Protein AF-A0A2Y8ZT70-F1 (afdb_monomer_lite)

Foldseek 3Di:
DDDDDPVDPPQDDDPPVVLCVQQNFDDPDDDDPAAVLRVQFADLPCRDPPPPRPRQWGCHRGPQWIAHPVVRDIDRSLSRNPDDVPDPVNNVVSVVSVVVSNVCRVVDD

pLDDT: mean 70.28, std 15.94, range [29.19, 89.44]

Radius of gyration: 14.64 Å; chains: 1; bounding box: 50×25×38 Å

Secondary structure (DSSP, 8-state):
-----TT---S-----HHHHHHH-BPPTTS---S-TGGGT---TTT--TT----TT-EE-SBTTEEEETTTTEEEEGGGGS---TT-HHHHHHHHHHHHHHHHHGGG--

Organism: NCBI:txid672460

Structure (mmCIF, N/CA/C/O backbone):
data_AF-A0A2Y8ZT70-F1
#
_entry.id   AF-A0A2Y8ZT70-F1
#
loop_
_atom_site.group_PDB
_atom_site.id
_atom_site.type_symbol
_atom_site.label_atom_id
_atom_site.label_alt_id
_atom_site.label_comp_id
_atom_site.label_asym_id
_atom_site.label_entity_id
_atom_site.label_seq_id
_atom_site.pdbx_PDB_ins_code
_atom_site.Cartn_x
_atom_site.Cartn_y
_atom_site.Cartn_z
_atom_site.occupancy
_atom_site.B_iso_or_equiv
_atom_site.auth_seq_id
_atom_site.auth_comp_id
_atom_site.auth_asym_id
_atom_site.auth_atom_id
_atom_site.pdbx_PDB_model_num
ATOM 1 N N . MET A 1 1 ? -33.556 -9.672 -9.597 1.00 40.66 1 MET A N 1
ATOM 2 C CA . MET A 1 1 ? -32.533 -10.412 -10.357 1.00 40.66 1 MET A CA 1
ATOM 3 C C . MET A 1 1 ? -31.931 -9.423 -11.324 1.00 40.66 1 MET A C 1
ATOM 5 O O . MET A 1 1 ? -32.595 -9.099 -12.285 1.00 40.66 1 MET A O 1
ATOM 9 N N . ASP A 1 2 ? -30.754 -8.899 -11.002 1.00 29.19 2 ASP A N 1
ATOM 10 C CA . ASP A 1 2 ? -29.762 -8.458 -11.985 1.00 29.19 2 ASP A CA 1
ATOM 11 C C . ASP A 1 2 ? -28.436 -8.330 -11.227 1.00 29.19 2 ASP A C 1
ATOM 13 O O . ASP A 1 2 ? -28.330 -7.554 -10.281 1.00 29.19 2 ASP A O 1
ATOM 17 N N . ARG A 1 3 ? -27.486 -9.227 -11.524 1.00 32.72 3 ARG A N 1
ATOM 18 C CA . ARG A 1 3 ? -26.217 -9.416 -10.785 1.00 32.72 3 ARG A CA 1
ATOM 19 C C . ARG A 1 3 ? -24.983 -8.989 -11.590 1.00 32.72 3 ARG A C 1
ATOM 21 O O . ARG A 1 3 ? -23.890 -9.421 -11.260 1.00 32.72 3 ARG A O 1
ATOM 28 N N . ASN A 1 4 ? -25.132 -8.172 -12.629 1.00 37.44 4 ASN A N 1
ATOM 29 C CA . ASN A 1 4 ? -24.018 -7.797 -13.506 1.00 37.44 4 ASN A CA 1
ATOM 30 C C . ASN A 1 4 ? -23.908 -6.277 -13.675 1.00 37.44 4 ASN A C 1
ATOM 32 O O . ASN A 1 4 ? -24.072 -5.755 -14.773 1.00 37.44 4 ASN A O 1
ATOM 36 N N . ASP A 1 5 ? -23.602 -5.576 -12.582 1.00 34.22 5 ASP A N 1
ATOM 37 C CA . ASP A 1 5 ? -23.083 -4.209 -12.653 1.00 34.22 5 ASP A CA 1
ATOM 38 C C . ASP A 1 5 ? -21.609 -4.195 -12.189 1.00 34.22 5 ASP A C 1
ATOM 40 O O . ASP A 1 5 ? -21.343 -4.310 -10.987 1.00 34.22 5 ASP A O 1
ATOM 44 N N . PRO A 1 6 ? -20.631 -4.081 -13.109 1.00 39.81 6 PRO A N 1
ATOM 45 C CA . PRO A 1 6 ? -19.205 -4.059 -12.779 1.00 39.81 6 PRO A CA 1
ATOM 46 C C . PRO A 1 6 ? -18.758 -2.780 -12.041 1.00 39.81 6 PRO A C 1
ATOM 48 O O . PRO A 1 6 ? -17.601 -2.685 -11.624 1.00 39.81 6 PRO A O 1
ATOM 51 N N . ALA A 1 7 ? -19.652 -1.803 -11.830 1.00 36.62 7 ALA A N 1
ATOM 52 C CA . ALA A 1 7 ? -19.374 -0.592 -11.057 1.00 36.62 7 ALA A CA 1
ATOM 53 C C . ALA A 1 7 ? -19.575 -0.760 -9.537 1.00 36.62 7 ALA A C 1
ATOM 55 O O . ALA A 1 7 ? -19.233 0.139 -8.767 1.00 36.62 7 ALA A O 1
ATOM 56 N N . ARG A 1 8 ? -20.082 -1.911 -9.074 1.00 35.16 8 ARG A N 1
ATOM 57 C CA . ARG A 1 8 ? -20.323 -2.199 -7.652 1.00 35.16 8 ARG A CA 1
ATOM 58 C C . ARG A 1 8 ? -19.497 -3.390 -7.167 1.00 35.16 8 ARG A C 1
ATOM 60 O O . ARG A 1 8 ? -20.029 -4.438 -6.815 1.00 35.16 8 ARG A O 1
ATOM 67 N N . HIS A 1 9 ? -18.187 -3.191 -7.026 1.00 41.59 9 HIS A N 1
ATOM 68 C CA . HIS A 1 9 ? -17.527 -3.848 -5.898 1.00 41.59 9 HIS A CA 1
ATOM 69 C C . HIS A 1 9 ? -18.037 -3.166 -4.633 1.00 41.59 9 HIS A C 1
ATOM 71 O O . HIS A 1 9 ? -17.639 -2.054 -4.292 1.00 41.59 9 HIS A O 1
ATOM 77 N N . VAL A 1 10 ? -18.999 -3.818 -3.991 1.00 44.31 10 VAL A N 1
ATOM 78 C CA . VAL A 1 10 ? -19.345 -3.551 -2.602 1.00 44.31 10 VAL A CA 1
ATOM 79 C C . VAL A 1 10 ? -18.065 -3.813 -1.807 1.00 44.31 10 VAL A C 1
ATOM 81 O O . VAL A 1 10 ? -17.514 -4.908 -1.886 1.00 44.31 10 VAL A O 1
ATOM 84 N N . ALA A 1 11 ? -17.543 -2.794 -1.124 1.00 42.69 11 ALA A N 1
ATOM 85 C CA . ALA A 1 11 ? -16.518 -2.996 -0.105 1.00 42.69 11 ALA A CA 1
ATOM 86 C C . ALA A 1 11 ? -17.034 -4.048 0.896 1.00 42.69 11 ALA A C 1
ATOM 88 O O . ALA A 1 11 ? -18.178 -3.943 1.344 1.00 42.69 11 ALA A O 1
ATOM 89 N N . GLY A 1 12 ? -16.232 -5.068 1.194 1.00 41.56 12 GLY A N 1
ATOM 90 C CA . GLY A 1 12 ? -16.660 -6.275 1.902 1.00 41.56 12 GLY A CA 1
ATOM 91 C C . GLY A 1 12 ? -16.975 -7.397 0.910 1.00 41.56 12 GLY A C 1
ATOM 92 O O . GLY A 1 12 ? -18.076 -7.492 0.384 1.00 41.56 12 GLY A O 1
ATOM 9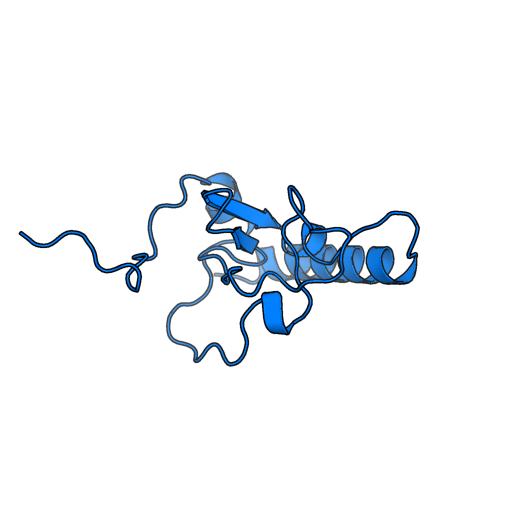3 N N . THR A 1 13 ? -16.058 -8.292 0.576 1.00 44.25 13 THR A N 1
ATOM 94 C CA . THR A 1 13 ? -15.213 -9.044 1.502 1.00 44.25 13 THR A CA 1
ATOM 95 C C . THR A 1 13 ? -13.877 -9.368 0.845 1.00 44.25 13 THR A C 1
ATOM 97 O O . THR A 1 13 ? -13.754 -10.417 0.208 1.00 44.25 13 THR A O 1
ATOM 100 N N . SER A 1 14 ? -12.837 -8.560 1.043 1.00 49.66 14 SER A N 1
ATOM 101 C CA . SER A 1 14 ? -11.538 -9.221 1.118 1.00 49.66 14 SER A CA 1
ATOM 102 C C . SER A 1 14 ? -11.520 -10.094 2.380 1.00 49.66 14 SER A C 1
ATOM 104 O O . SER A 1 14 ? -11.946 -9.699 3.468 1.00 49.66 14 SER A O 1
ATOM 106 N N . THR A 1 15 ? -11.053 -11.331 2.236 1.00 58.47 15 THR A N 1
ATOM 107 C CA . THR A 1 15 ? -10.933 -12.298 3.334 1.00 58.47 15 THR A CA 1
ATOM 108 C C . THR A 1 15 ? -9.643 -12.121 4.134 1.00 58.47 15 THR A C 1
ATOM 110 O O . THR A 1 15 ? -9.329 -12.955 4.984 1.00 58.47 15 THR A O 1
ATOM 113 N N . ASN A 1 16 ? -8.851 -11.079 3.858 1.00 69.56 16 ASN A N 1
ATOM 114 C CA . ASN A 1 16 ? -7.560 -10.881 4.504 1.00 69.56 16 ASN A CA 1
ATOM 115 C C . ASN A 1 16 ? -7.709 -10.236 5.891 1.00 69.56 16 ASN A C 1
ATOM 117 O O . ASN A 1 16 ? -7.437 -9.054 6.110 1.00 69.56 16 ASN A O 1
ATOM 121 N N . THR A 1 17 ? -8.131 -11.061 6.848 1.00 74.12 17 THR A N 1
ATOM 122 C CA . THR A 1 17 ? -8.311 -10.684 8.255 1.00 74.12 17 THR A CA 1
ATOM 123 C C . THR A 1 17 ? -7.027 -10.167 8.901 1.00 74.12 17 THR A C 1
ATOM 125 O O . THR A 1 17 ? -7.104 -9.345 9.811 1.00 74.12 17 THR A O 1
ATOM 128 N N . ALA A 1 18 ? -5.852 -10.572 8.406 1.00 78.88 18 ALA A N 1
ATOM 129 C CA . ALA A 1 18 ? -4.573 -10.081 8.906 1.00 78.88 18 ALA A CA 1
ATOM 130 C C . ALA A 1 18 ? -4.357 -8.593 8.581 1.00 78.88 18 ALA A C 1
ATOM 132 O O . ALA A 1 18 ? -3.915 -7.847 9.452 1.00 78.88 18 ALA A O 1
ATOM 133 N N . PHE A 1 19 ? -4.721 -8.122 7.379 1.00 81.12 19 PHE A N 1
ATOM 134 C CA . PHE A 1 19 ? -4.647 -6.687 7.067 1.00 81.12 19 PHE A CA 1
ATOM 135 C C . PHE A 1 19 ? -5.625 -5.869 7.902 1.00 81.12 19 PHE A C 1
ATOM 137 O O . PHE A 1 19 ? -5.241 -4.828 8.432 1.00 81.12 19 PHE A O 1
ATOM 144 N N . ALA A 1 20 ? -6.849 -6.362 8.093 1.00 81.31 20 ALA A N 1
ATOM 145 C CA . ALA A 1 20 ? -7.817 -5.702 8.962 1.00 81.31 20 ALA A CA 1
ATOM 146 C C . ALA A 1 20 ? -7.299 -5.568 10.405 1.00 81.31 20 ALA A C 1
ATOM 148 O O . ALA A 1 20 ? -7.431 -4.507 11.004 1.00 81.31 20 ALA A O 1
ATOM 149 N N . GLN A 1 21 ? -6.679 -6.619 10.951 1.00 79.38 21 GLN A N 1
ATOM 150 C CA . GLN A 1 21 ? -6.144 -6.614 12.316 1.00 79.38 21 GLN A CA 1
ATOM 151 C C . GLN A 1 21 ? -4.909 -5.722 12.480 1.00 79.38 21 GLN A C 1
ATOM 153 O O . GLN A 1 21 ? -4.760 -5.078 13.513 1.00 79.38 21 GLN A O 1
ATOM 158 N N . LEU A 1 22 ? -4.014 -5.702 11.489 1.00 80.06 22 LEU A N 1
ATOM 159 C CA . LEU A 1 22 ? -2.739 -4.988 11.592 1.00 80.06 22 LEU A CA 1
ATOM 160 C C . LEU A 1 22 ? -2.833 -3.522 11.169 1.00 80.06 22 LEU A C 1
ATOM 162 O O . LEU A 1 22 ? -2.148 -2.677 11.737 1.00 80.06 22 LEU A O 1
ATOM 166 N N . LEU A 1 23 ? -3.630 -3.227 10.143 1.00 82.38 23 LEU A N 1
ATOM 167 C CA . LEU A 1 23 ? -3.657 -1.922 9.479 1.00 82.38 23 LEU A CA 1
ATOM 168 C C . LEU A 1 23 ? -5.013 -1.222 9.632 1.00 82.38 23 LEU A C 1
ATOM 170 O O . LEU A 1 23 ? -5.100 -0.002 9.468 1.00 82.38 23 LEU A O 1
ATOM 174 N N . GLY A 1 24 ? -6.071 -1.970 9.951 1.00 84.06 24 GLY A N 1
ATOM 175 C CA . GLY A 1 24 ? -7.434 -1.459 10.021 1.00 84.06 24 GLY A CA 1
ATOM 176 C C . GLY A 1 24 ? -8.033 -1.147 8.648 1.00 84.06 24 GLY A C 1
ATOM 177 O O . GLY A 1 24 ? -7.419 -1.339 7.593 1.00 84.06 24 GLY A O 1
ATOM 178 N N . TYR A 1 25 ? -9.254 -0.620 8.673 1.00 84.62 25 TYR A N 1
ATOM 179 C CA . TYR A 1 25 ? -9.994 -0.232 7.474 1.00 84.62 25 TYR A CA 1
ATOM 180 C C . TYR A 1 25 ? -9.705 1.215 7.075 1.00 84.62 25 TYR A C 1
ATOM 182 O O . TYR A 1 25 ? -9.518 2.101 7.917 1.00 84.62 25 TYR A O 1
ATOM 190 N N . ARG A 1 26 ? -9.679 1.463 5.769 1.00 83.25 26 ARG A N 1
ATOM 191 C CA . ARG A 1 26 ? -9.643 2.798 5.184 1.00 83.25 26 ARG A CA 1
ATOM 192 C C . ARG A 1 26 ? -10.972 3.484 5.460 1.00 83.25 26 ARG A C 1
ATOM 194 O O . ARG A 1 26 ? -12.034 2.909 5.239 1.00 83.25 26 ARG A O 1
ATOM 201 N N . GLN A 1 27 ? -10.914 4.725 5.937 1.00 76.12 27 GLN A N 1
ATOM 202 C CA . GLN A 1 27 ? -12.119 5.512 6.183 1.00 76.12 27 GLN A CA 1
ATOM 203 C C . GLN A 1 27 ? -12.900 5.697 4.876 1.00 76.12 27 GLN A C 1
ATOM 205 O O . GLN A 1 27 ? -12.400 6.267 3.905 1.00 76.12 27 GLN A O 1
ATOM 210 N N . THR A 1 28 ? -14.133 5.204 4.855 1.00 66.38 28 THR A N 1
ATOM 211 C CA . THR A 1 28 ? -15.063 5.366 3.738 1.00 66.38 28 THR A CA 1
ATOM 212 C C . THR A 1 28 ? -15.798 6.701 3.867 1.00 66.38 28 THR A C 1
ATOM 214 O O . THR A 1 28 ? -16.290 7.016 4.947 1.00 66.38 28 THR A O 1
ATOM 217 N N . GLY A 1 29 ? -15.901 7.47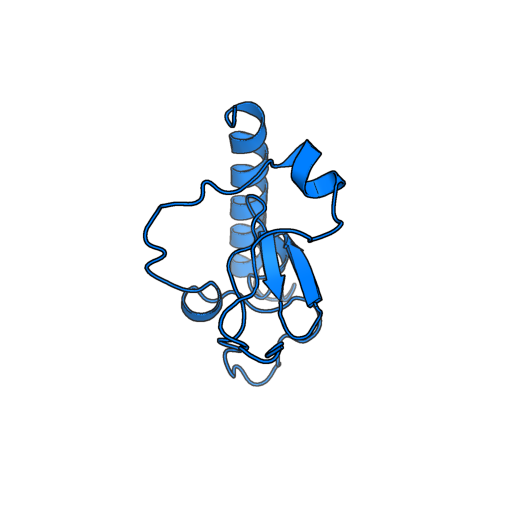5 2.780 1.00 59.44 29 GLY A N 1
ATOM 218 C CA . GLY A 1 29 ? -16.652 8.745 2.749 1.00 59.44 29 GLY A CA 1
ATOM 219 C C . GLY A 1 29 ? -15.861 9.969 2.275 1.00 59.44 29 GLY A C 1
ATOM 220 O O . GLY A 1 29 ? -16.449 11.027 2.077 1.00 59.44 29 GLY A O 1
ATOM 221 N N . GLY A 1 30 ? -14.549 9.835 2.058 1.00 63.69 30 GLY A N 1
ATOM 222 C CA . GLY A 1 30 ? -13.736 10.855 1.390 1.00 63.69 30 GLY A CA 1
ATOM 223 C C . GLY A 1 30 ? -13.815 10.760 -0.137 1.00 63.69 30 GLY A C 1
ATOM 224 O O . GLY A 1 30 ? -14.004 9.677 -0.692 1.00 63.69 30 GLY A O 1
ATOM 225 N N . ILE A 1 31 ? -13.631 11.891 -0.824 1.00 67.06 31 ILE A N 1
ATOM 226 C CA . ILE A 1 31 ? -13.460 11.908 -2.282 1.00 67.06 31 ILE A CA 1
ATOM 227 C C . ILE A 1 31 ? -12.055 11.386 -2.596 1.00 67.06 31 ILE A C 1
ATOM 229 O O . ILE A 1 31 ? -11.054 12.000 -2.228 1.00 67.06 31 ILE A O 1
ATOM 233 N N . VAL A 1 32 ? -11.978 10.249 -3.283 1.00 69.94 32 VAL A N 1
ATOM 234 C CA . VAL A 1 32 ? -10.728 9.751 -3.863 1.00 69.94 32 VAL A CA 1
ATOM 235 C C . VAL A 1 32 ? -10.482 10.522 -5.157 1.00 69.94 32 VAL A C 1
ATOM 237 O O . VAL A 1 32 ? -11.200 10.325 -6.131 1.00 69.94 32 VAL A O 1
ATOM 240 N N . LEU A 1 33 ? -9.490 11.415 -5.151 1.00 74.75 33 LEU A N 1
ATOM 241 C CA . LEU A 1 33 ? -9.180 12.274 -6.302 1.00 74.75 33 LEU A CA 1
ATOM 242 C C . LEU A 1 33 ? -8.399 11.555 -7.406 1.00 74.75 33 LEU A C 1
ATOM 244 O O . LEU A 1 33 ? -8.552 11.899 -8.570 1.00 74.75 33 LEU A O 1
ATOM 248 N N . PHE A 1 34 ? -7.580 10.568 -7.036 1.00 80.12 34 PHE A N 1
ATOM 249 C CA . PHE A 1 34 ? -6.728 9.826 -7.961 1.00 80.12 34 PHE A CA 1
ATOM 250 C C . PHE A 1 34 ? -6.719 8.341 -7.594 1.00 80.12 34 PHE A C 1
ATOM 252 O O . PHE A 1 34 ? -6.593 7.967 -6.417 1.00 80.12 34 PHE A O 1
ATOM 259 N N . SER A 1 35 ? -6.817 7.486 -8.604 1.00 82.62 35 SER A N 1
ATOM 260 C CA . SER A 1 35 ? -6.592 6.049 -8.492 1.00 82.62 35 SER A CA 1
ATOM 261 C C . SER A 1 35 ? -5.115 5.744 -8.183 1.00 82.62 35 SER A C 1
ATOM 263 O O . SER A 1 35 ? -4.235 6.590 -8.377 1.00 82.62 35 SER A O 1
ATOM 265 N N . PRO A 1 36 ? -4.804 4.539 -7.678 1.00 85.19 36 PRO A N 1
ATOM 266 C CA . PRO A 1 36 ? -3.422 4.097 -7.527 1.00 85.19 36 PRO A CA 1
ATOM 267 C C . PRO A 1 36 ? -2.635 4.109 -8.847 1.00 85.19 36 PRO A C 1
ATOM 269 O O . PRO A 1 36 ? -1.482 4.528 -8.854 1.00 85.19 36 PRO A O 1
ATOM 272 N N . GLY A 1 37 ? -3.241 3.696 -9.966 1.00 79.31 37 GLY A N 1
ATOM 273 C CA . GLY A 1 37 ? -2.562 3.683 -11.271 1.00 79.31 37 GLY A CA 1
ATOM 274 C C . GLY A 1 37 ? -2.092 5.078 -11.702 1.00 79.31 37 GLY A C 1
ATOM 275 O O . GLY A 1 37 ? -0.936 5.264 -12.086 1.00 79.31 37 GLY A O 1
ATOM 276 N N . GLU A 1 38 ? -2.937 6.095 -11.502 1.00 78.69 38 GLU A N 1
ATOM 277 C CA . GLU A 1 38 ? -2.601 7.503 -11.769 1.00 78.69 38 GLU A CA 1
ATOM 278 C C . GLU A 1 38 ? -1.448 8.021 -10.897 1.00 78.69 38 GLU A C 1
ATOM 280 O O . GLU A 1 38 ? -0.707 8.916 -11.304 1.00 78.69 38 GLU A O 1
ATOM 285 N N . GLN A 1 39 ? -1.258 7.420 -9.722 1.00 77.88 39 GLN A N 1
ATOM 286 C CA . GLN A 1 39 ? -0.179 7.731 -8.782 1.00 77.88 39 GLN A CA 1
ATOM 287 C C . GLN A 1 39 ? 1.077 6.872 -8.990 1.00 77.88 39 GLN A C 1
ATOM 289 O O . GLN A 1 39 ? 2.006 6.939 -8.187 1.00 77.88 39 GLN A O 1
ATOM 294 N N . GLY A 1 40 ? 1.132 6.090 -10.070 1.00 78.88 40 GLY A N 1
ATOM 295 C CA . GLY A 1 40 ? 2.302 5.291 -10.432 1.00 78.88 40 GLY A CA 1
ATOM 296 C C . GLY A 1 40 ? 2.391 3.940 -9.724 1.00 78.88 40 GLY A C 1
ATOM 297 O O . GLY A 1 40 ? 3.439 3.300 -9.784 1.00 78.88 40 GLY A O 1
ATOM 298 N N . TYR A 1 41 ? 1.318 3.482 -9.072 1.00 81.12 41 TYR A N 1
ATOM 299 C CA . TYR A 1 41 ? 1.271 2.122 -8.543 1.00 81.12 41 TYR A CA 1
ATOM 300 C C . TYR A 1 41 ? 1.024 1.101 -9.668 1.00 81.12 41 TYR A C 1
ATOM 302 O O . TYR A 1 41 ? 0.290 1.351 -10.622 1.00 81.12 41 TYR A O 1
ATOM 310 N N . THR A 1 42 ? 1.613 -0.082 -9.529 1.00 83.12 42 THR A N 1
ATOM 311 C CA . THR A 1 42 ? 1.545 -1.233 -10.433 1.00 83.12 42 THR A CA 1
ATOM 312 C C . THR A 1 42 ? 1.307 -2.508 -9.624 1.00 83.12 42 THR A C 1
ATOM 314 O O . THR A 1 42 ? 1.639 -2.584 -8.443 1.00 83.12 42 THR A O 1
ATOM 317 N N . CYS A 1 43 ? 0.690 -3.523 -10.231 1.00 83.06 43 CYS A N 1
ATOM 318 C CA . CYS A 1 43 ? 0.506 -4.798 -9.542 1.00 83.06 43 CYS A CA 1
ATOM 319 C C . CYS A 1 43 ? 1.857 -5.521 -9.423 1.00 83.06 43 CYS A C 1
ATOM 321 O O . CYS A 1 43 ? 2.503 -5.713 -10.450 1.00 83.06 43 CYS A O 1
ATOM 323 N N . PRO A 1 44 ? 2.261 -6.014 -8.240 1.00 80.19 44 PRO A N 1
ATOM 324 C CA . PRO A 1 44 ? 3.550 -6.688 -8.068 1.00 80.19 44 PRO A CA 1
ATOM 325 C C . PRO A 1 44 ? 3.668 -8.031 -8.809 1.00 80.19 44 PRO A C 1
ATOM 327 O O . PRO A 1 44 ? 4.765 -8.562 -8.930 1.00 80.19 44 PRO A O 1
ATOM 330 N N . VAL A 1 45 ? 2.559 -8.614 -9.280 1.00 79.81 45 VAL A N 1
ATOM 331 C CA . VAL A 1 45 ? 2.550 -9.937 -9.936 1.00 79.81 45 VAL A CA 1
ATOM 332 C C . VAL A 1 45 ? 2.653 -9.838 -11.455 1.00 79.81 45 VAL A C 1
ATOM 334 O O . VAL A 1 45 ? 3.300 -10.663 -12.089 1.00 79.81 45 VAL A O 1
ATOM 337 N N . HIS A 1 46 ? 1.993 -8.846 -12.045 1.00 72.06 46 HIS A N 1
ATOM 338 C CA . HIS A 1 46 ? 1.865 -8.709 -13.496 1.00 72.06 46 HIS A CA 1
ATOM 339 C C . HIS A 1 46 ? 2.139 -7.273 -13.945 1.00 72.06 46 HIS A C 1
ATOM 341 O O . HIS A 1 46 ? 1.526 -6.786 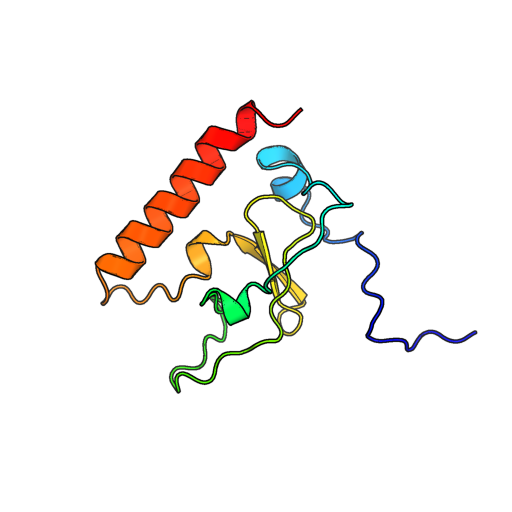-14.896 1.00 72.06 46 HIS A O 1
ATOM 347 N N . ALA A 1 47 ? 3.027 -6.574 -13.231 1.00 66.31 47 ALA A N 1
ATOM 348 C CA . ALA A 1 47 ? 3.589 -5.316 -13.696 1.00 6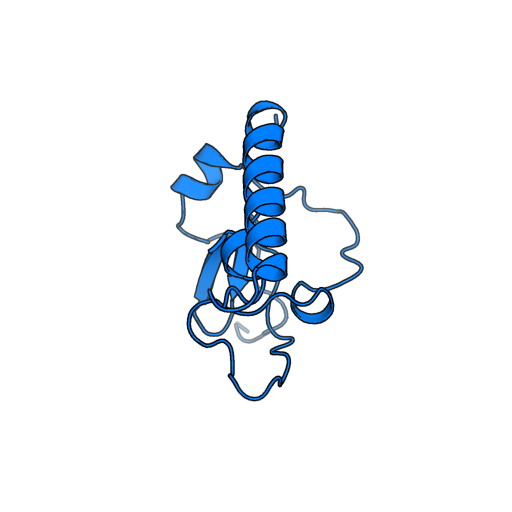6.31 47 ALA A CA 1
ATOM 349 C C . ALA A 1 47 ? 4.084 -5.532 -15.130 1.00 66.31 47 ALA A C 1
ATOM 351 O O . ALA A 1 47 ? 4.985 -6.338 -15.367 1.00 66.31 47 ALA A O 1
ATOM 352 N N . HIS A 1 48 ? 3.430 -4.883 -16.094 1.00 54.12 48 HIS A N 1
ATOM 353 C CA . HIS A 1 48 ? 3.802 -5.031 -17.488 1.00 54.12 48 HIS A CA 1
ATOM 354 C C . HIS A 1 48 ? 5.156 -4.339 -17.691 1.00 54.12 48 HIS A C 1
ATOM 356 O O . HIS A 1 48 ? 5.260 -3.135 -17.446 1.00 54.12 48 HIS A O 1
ATOM 362 N N . PRO A 1 49 ? 6.190 -5.054 -18.167 1.00 49.59 49 PRO A N 1
ATOM 363 C CA . PRO A 1 49 ? 7.496 -4.456 -18.431 1.00 49.59 49 PRO A CA 1
ATOM 364 C C . PRO A 1 49 ? 7.464 -3.415 -19.566 1.00 49.59 49 PRO A C 1
ATOM 366 O O . PRO A 1 49 ? 8.455 -2.728 -19.785 1.00 49.59 49 PRO A O 1
ATOM 369 N N . SER A 1 50 ? 6.340 -3.273 -20.284 1.00 47.53 50 SER A N 1
ATOM 370 C CA . SER A 1 50 ? 6.171 -2.329 -21.397 1.00 47.53 50 SER A CA 1
ATOM 371 C C . SER A 1 50 ? 5.863 -0.886 -20.980 1.00 47.53 50 SER A C 1
ATOM 373 O O . SER A 1 50 ? 5.803 -0.021 -21.846 1.00 47.53 50 SER A O 1
ATOM 375 N N . GLY A 1 51 ? 5.677 -0.591 -19.688 1.00 49.91 51 GLY A N 1
ATOM 376 C CA . GLY A 1 51 ? 5.355 0.770 -19.235 1.00 49.91 51 GLY A CA 1
ATOM 377 C C . GLY A 1 51 ? 3.902 1.197 -19.485 1.00 49.91 51 GLY A C 1
ATOM 378 O O . GLY A 1 51 ? 3.536 2.327 -19.155 1.00 49.91 51 GLY A O 1
ATOM 379 N N . ASP A 1 52 ? 3.061 0.295 -19.999 1.00 49.16 52 ASP A N 1
ATOM 380 C CA . ASP A 1 52 ? 1.618 0.501 -20.070 1.00 49.16 52 ASP A CA 1
ATOM 381 C C . ASP A 1 52 ? 1.046 0.487 -18.651 1.00 49.16 52 ASP A C 1
ATOM 383 O O . ASP A 1 52 ? 1.049 -0.532 -17.951 1.00 49.16 52 ASP A O 1
ATOM 387 N N . ARG A 1 53 ? 0.589 1.657 -18.196 1.00 55.94 53 ARG A N 1
ATOM 388 C CA . ARG A 1 53 ? -0.030 1.816 -16.881 1.00 55.94 53 ARG A CA 1
ATOM 389 C C . ARG A 1 53 ? -1.322 1.012 -16.853 1.00 55.94 53 ARG A C 1
ATOM 391 O O . ARG A 1 53 ? -2.264 1.289 -17.590 1.00 55.94 53 ARG A O 1
ATOM 398 N N . PHE A 1 54 ? -1.373 -0.000 -15.994 1.00 61.50 54 PHE A N 1
ATOM 399 C CA . PHE A 1 54 ? -2.624 -0.684 -15.713 1.00 61.50 54 PHE A CA 1
ATOM 400 C C . PHE A 1 54 ? -3.476 0.199 -14.791 1.00 61.50 54 PHE A C 1
ATOM 402 O O . PHE A 1 54 ? -3.376 0.118 -13.567 1.00 61.50 54 PHE A O 1
ATOM 409 N N . ASP A 1 55 ? -4.341 1.021 -15.387 1.00 62.97 55 ASP A N 1
ATOM 410 C CA . ASP A 1 55 ? -5.243 1.945 -14.676 1.00 62.97 55 ASP A CA 1
ATOM 411 C C . ASP A 1 55 ? -6.377 1.240 -13.901 1.00 62.97 55 ASP A C 1
ATOM 413 O O . ASP A 1 55 ? -7.231 1.880 -13.293 1.00 62.97 55 ASP A O 1
ATOM 417 N N . GLY A 1 56 ? -6.402 -0.096 -13.884 1.00 76.19 56 GLY A N 1
ATOM 418 C CA . GLY A 1 56 ? -7.427 -0.870 -13.184 1.00 76.19 56 GLY A CA 1
ATOM 419 C C . GLY A 1 56 ? -7.200 -1.039 -11.677 1.00 76.19 56 GLY A C 1
ATOM 420 O O . GLY A 1 56 ? -8.084 -1.567 -11.002 1.00 76.19 56 GLY A O 1
ATOM 421 N N . LEU A 1 57 ? -6.047 -0.643 -11.123 1.00 84.12 57 LEU A N 1
ATOM 422 C CA . LEU A 1 57 ? -5.812 -0.734 -9.675 1.00 84.12 57 LEU A CA 1
ATOM 423 C C . LEU A 1 57 ? -6.766 0.179 -8.903 1.00 84.12 57 LEU A C 1
ATOM 425 O O . LEU A 1 57 ? -7.012 1.316 -9.299 1.00 84.12 57 LEU A O 1
ATOM 429 N N . LYS A 1 58 ? -7.259 -0.295 -7.757 1.00 88.00 58 LYS A N 1
ATOM 430 C CA . LYS A 1 58 ? -8.137 0.484 -6.873 1.00 88.00 58 LYS A CA 1
ATOM 431 C C . LYS A 1 58 ? -7.551 0.560 -5.475 1.00 88.00 58 LYS A C 1
ATOM 433 O O . LYS A 1 58 ? -6.802 -0.315 -5.050 1.00 88.00 58 LYS A O 1
ATOM 438 N N . TRP A 1 59 ? -7.888 1.611 -4.738 1.00 87.06 59 TRP A N 1
ATOM 439 C CA . TRP A 1 59 ? -7.558 1.649 -3.319 1.00 87.06 59 TRP A CA 1
ATOM 440 C C . TRP A 1 59 ? -8.275 0.516 -2.593 1.00 87.06 59 TRP A C 1
ATOM 442 O O . TRP A 1 59 ? -9.476 0.330 -2.781 1.00 87.06 59 TRP A O 1
ATOM 452 N N . SER A 1 60 ? -7.528 -0.228 -1.779 1.00 89.44 60 SER A N 1
ATOM 453 C CA . SER A 1 60 ? -8.103 -1.268 -0.933 1.00 89.44 60 SER A 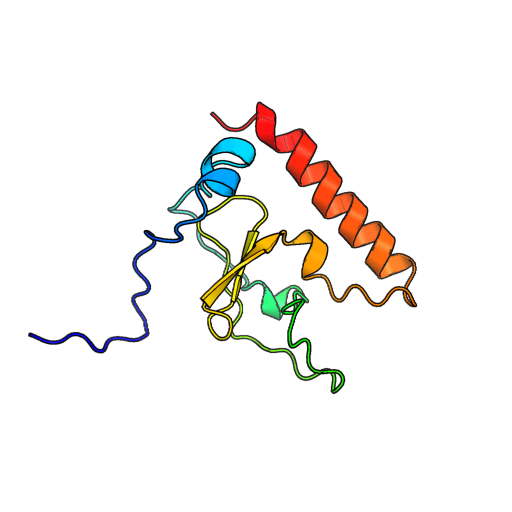CA 1
ATOM 454 C C . SER A 1 60 ? -8.999 -0.661 0.148 1.00 89.44 60 SER A C 1
ATOM 456 O O . SER A 1 60 ? -8.790 0.480 0.586 1.00 89.44 60 SER A O 1
ATOM 458 N N . GLU A 1 61 ? -9.958 -1.462 0.614 1.00 86.25 61 GLU A N 1
ATOM 459 C CA . GLU A 1 61 ? -10.707 -1.195 1.842 1.00 86.25 61 GLU A CA 1
ATOM 460 C C . GLU A 1 61 ? -9.815 -1.236 3.088 1.00 86.25 61 GLU A C 1
ATOM 462 O O . GLU A 1 61 ? -10.182 -0.657 4.107 1.00 86.25 61 GLU A O 1
ATOM 467 N N . TYR A 1 62 ? -8.632 -1.855 3.016 1.00 87.31 62 TYR A N 1
ATOM 468 C CA . TYR A 1 62 ? -7.638 -1.788 4.080 1.00 87.31 62 TYR A CA 1
ATOM 469 C C . TYR A 1 62 ? -6.679 -0.627 3.889 1.00 87.31 62 TYR A C 1
ATOM 471 O O . TYR A 1 62 ? -6.344 -0.176 2.785 1.00 87.31 62 TYR A O 1
ATOM 479 N N . ASN A 1 63 ? -6.182 -0.158 5.019 1.00 84.38 63 ASN A N 1
ATOM 480 C CA . ASN A 1 63 ? -5.149 0.852 5.038 1.00 84.38 63 ASN A CA 1
ATOM 481 C C . ASN A 1 63 ? -3.845 0.337 4.439 1.00 84.38 63 ASN A C 1
ATOM 483 O O . ASN A 1 63 ? -3.481 -0.816 4.629 1.00 84.38 63 ASN A O 1
ATOM 487 N N . ALA A 1 64 ? -3.147 1.224 3.725 1.00 86.75 64 ALA A N 1
ATOM 488 C CA . ALA A 1 64 ? -1.865 0.933 3.081 1.00 86.75 64 ALA A CA 1
ATOM 489 C C . ALA A 1 64 ? -1.864 -0.270 2.120 1.00 86.75 64 ALA A C 1
ATOM 491 O O . ALA A 1 64 ? -0.811 -0.822 1.798 1.00 86.75 64 ALA A O 1
ATOM 492 N N . CYS A 1 65 ? -3.039 -0.644 1.617 1.00 88.94 65 CYS A N 1
ATOM 493 C CA . CYS A 1 65 ? -3.183 -1.654 0.586 1.00 88.94 65 CYS A CA 1
ATOM 494 C C . CYS A 1 65 ? -3.762 -1.057 -0.703 1.00 88.94 65 CYS A C 1
ATOM 496 O O . CYS A 1 65 ? -4.486 -0.051 -0.704 1.00 88.94 65 CYS A O 1
ATOM 498 N N . VAL A 1 66 ? -3.437 -1.714 -1.811 1.00 88.56 66 VAL A N 1
ATOM 499 C CA . VAL A 1 66 ? -4.014 -1.513 -3.140 1.00 88.56 66 VAL A CA 1
ATOM 500 C C . VAL A 1 66 ? -4.643 -2.836 -3.559 1.00 88.56 66 VAL A C 1
ATOM 502 O O . VAL A 1 66 ? -4.036 -3.892 -3.392 1.00 88.56 66 VAL A O 1
ATOM 505 N N . TRP A 1 67 ? -5.854 -2.777 -4.098 1.00 88.81 67 TRP A N 1
ATOM 506 C CA . TRP A 1 67 ? -6.553 -3.936 -4.627 1.00 88.81 67 TRP A CA 1
ATOM 507 C C . TRP A 1 67 ? -6.356 -4.026 -6.138 1.00 88.81 67 TRP A C 1
ATOM 509 O O . TRP A 1 67 ? -6.492 -3.037 -6.870 1.00 88.81 67 TRP A O 1
ATOM 519 N N . CYS A 1 68 ? -6.040 -5.229 -6.607 1.00 86.31 68 CYS A N 1
ATOM 520 C CA . CYS A 1 68 ? -5.926 -5.524 -8.023 1.00 86.31 68 CYS A CA 1
ATOM 521 C C . CYS A 1 68 ? -7.138 -6.344 -8.498 1.00 86.31 68 CYS A C 1
ATOM 523 O O . CYS A 1 68 ? -7.298 -7.470 -8.027 1.00 86.31 68 CYS A O 1
ATOM 525 N N . PRO A 1 69 ? -7.934 -5.855 -9.471 1.00 84.06 69 PRO A N 1
ATOM 526 C CA . PRO A 1 69 ? -9.082 -6.596 -10.003 1.00 84.06 69 PRO A CA 1
ATOM 527 C C . PRO A 1 69 ? -8.707 -7.830 -10.824 1.00 84.06 69 PRO A C 1
ATOM 529 O O . PRO A 1 69 ? -9.527 -8.724 -10.980 1.00 84.06 69 PRO A O 1
ATOM 532 N N . VAL A 1 70 ? -7.494 -7.876 -11.381 1.00 84.06 70 VAL A N 1
ATOM 533 C CA . VAL A 1 70 ? -7.040 -9.005 -12.210 1.00 84.06 70 VAL A CA 1
ATOM 534 C C . VAL A 1 70 ? -6.604 -10.171 -11.328 1.00 84.06 70 VAL A C 1
ATOM 536 O O . VAL A 1 70 ? -6.981 -11.309 -11.585 1.00 84.06 70 VAL A O 1
ATOM 539 N N . CYS A 1 71 ? -5.837 -9.886 -10.271 1.00 83.00 71 CYS A N 1
ATOM 540 C CA . CYS A 1 71 ? -5.454 -10.884 -9.270 1.00 83.00 71 CYS A CA 1
ATOM 541 C C . CYS A 1 71 ? -6.574 -11.220 -8.280 1.00 83.00 71 CYS A C 1
ATOM 543 O O . CYS A 1 71 ? -6.440 -12.206 -7.557 1.00 83.00 71 CYS A O 1
ATOM 545 N N . ASP A 1 72 ? -7.591 -10.361 -8.186 1.00 85.62 72 ASP A N 1
ATOM 546 C CA . ASP A 1 72 ? -8.614 -10.372 -7.138 1.00 85.62 72 ASP A CA 1
ATOM 547 C C . ASP A 1 72 ? -7.999 -10.443 -5.725 1.00 85.62 72 ASP A C 1
ATOM 549 O O . ASP A 1 72 ? -8.269 -11.339 -4.922 1.00 85.62 72 ASP A O 1
ATOM 553 N N . ARG A 1 73 ? -7.052 -9.535 -5.445 1.00 86.06 73 ARG A N 1
ATOM 554 C CA . ARG A 1 73 ? -6.259 -9.559 -4.204 1.00 86.06 73 ARG A CA 1
ATOM 555 C C . ARG A 1 73 ? -5.767 -8.179 -3.776 1.00 86.06 73 ARG A C 1
ATOM 557 O O . ARG A 1 73 ? -5.414 -7.346 -4.613 1.00 86.06 73 ARG A O 1
ATOM 564 N N . ASP A 1 74 ? -5.668 -7.990 -2.461 1.00 87.75 74 ASP A N 1
ATOM 565 C CA . ASP A 1 74 ? -4.998 -6.857 -1.823 1.00 87.75 74 ASP A CA 1
ATOM 566 C C . ASP A 1 74 ? -3.495 -7.074 -1.663 1.00 87.75 74 ASP A C 1
ATOM 568 O O . ASP A 1 74 ? -3.036 -8.104 -1.159 1.00 87.75 74 ASP A O 1
ATOM 572 N N . TYR A 1 75 ? -2.731 -6.049 -2.021 1.00 86.19 75 TYR A N 1
ATOM 573 C CA . TYR A 1 75 ? -1.288 -6.000 -1.844 1.00 86.19 75 TYR A CA 1
ATOM 574 C C . TYR A 1 75 ? -0.899 -4.791 -0.996 1.00 86.19 75 TYR A C 1
ATOM 576 O O . TYR A 1 75 ? -1.506 -3.727 -1.144 1.00 86.19 75 TYR A O 1
ATOM 584 N N . PRO A 1 76 ? 0.135 -4.901 -0.143 1.00 88.19 76 PRO A N 1
ATOM 585 C CA . PRO A 1 76 ? 0.749 -3.735 0.475 1.00 88.19 76 PRO A CA 1
ATOM 586 C C . PRO A 1 76 ? 1.178 -2.742 -0.608 1.00 88.19 76 PRO A C 1
ATOM 588 O O . PRO A 1 76 ? 1.862 -3.117 -1.564 1.00 88.19 76 PRO A O 1
ATOM 591 N N . SER A 1 77 ? 0.799 -1.473 -0.461 1.00 86.62 77 SER A N 1
ATOM 592 C CA . SER A 1 77 ? 1.098 -0.432 -1.449 1.00 86.62 77 SER A CA 1
ATOM 593 C C . SER A 1 77 ? 2.603 -0.268 -1.674 1.00 86.62 77 SER A C 1
ATOM 595 O O . SER A 1 77 ? 3.017 0.010 -2.793 1.00 86.62 77 SER A O 1
ATOM 597 N N . ALA A 1 78 ? 3.421 -0.536 -0.650 1.00 83.25 78 ALA A N 1
ATOM 598 C CA . ALA A 1 78 ? 4.882 -0.554 -0.739 1.00 83.25 78 ALA A CA 1
ATOM 599 C C . ALA A 1 78 ? 5.421 -1.547 -1.785 1.00 83.25 78 ALA A C 1
ATOM 601 O O . ALA A 1 78 ? 6.453 -1.289 -2.390 1.00 83.25 78 ALA A O 1
ATOM 602 N N . LEU A 1 79 ? 4.725 -2.663 -2.034 1.00 80.81 79 LEU A N 1
ATOM 603 C CA . LEU A 1 79 ? 5.114 -3.626 -3.074 1.00 80.81 79 LEU A CA 1
ATOM 604 C C . LEU A 1 79 ? 4.652 -3.202 -4.470 1.00 80.81 79 LEU A C 1
ATOM 606 O O . LEU A 1 79 ? 5.102 -3.751 -5.470 1.00 80.81 79 LEU A O 1
ATOM 610 N N . CYS A 1 80 ? 3.742 -2.235 -4.538 1.00 80.81 80 CYS A N 1
ATOM 611 C CA . CYS A 1 80 ? 3.087 -1.817 -5.765 1.00 80.81 80 CYS A CA 1
ATOM 612 C C . CYS A 1 80 ? 3.783 -0.610 -6.418 1.00 80.81 80 CYS A C 1
ATOM 614 O O . CYS A 1 80 ? 3.295 -0.103 -7.413 1.00 80.81 80 CYS A O 1
ATOM 616 N N . THR A 1 81 ? 4.902 -0.099 -5.903 1.00 74.38 81 THR A N 1
ATOM 617 C CA . THR A 1 81 ? 5.564 1.115 -6.429 1.00 74.38 81 THR A CA 1
ATOM 618 C C . THR A 1 81 ? 6.507 0.859 -7.614 1.00 74.38 81 THR A C 1
ATOM 620 O O . THR A 1 81 ? 7.317 1.722 -7.946 1.00 74.38 81 THR A O 1
ATOM 623 N N . GLY A 1 82 ? 6.417 -0.311 -8.261 1.00 64.62 82 GLY A N 1
ATOM 624 C CA . GLY A 1 82 ? 7.336 -0.689 -9.339 1.00 64.62 82 GLY A CA 1
ATOM 625 C C . GLY A 1 82 ? 8.738 -1.002 -8.814 1.00 64.62 82 GLY A C 1
ATOM 626 O O . GLY A 1 82 ? 9.723 -0.496 -9.339 1.00 64.62 82 GLY A O 1
ATOM 627 N N . LEU A 1 83 ? 8.821 -1.806 -7.748 1.00 56.78 83 LEU A N 1
ATOM 628 C CA . LEU A 1 83 ? 10.075 -2.297 -7.178 1.00 56.78 83 LEU A CA 1
ATOM 629 C C . LEU A 1 83 ? 10.811 -3.205 -8.173 1.00 56.78 83 LEU A C 1
ATOM 631 O O . LEU A 1 83 ? 10.737 -4.428 -8.091 1.00 56.78 83 LEU A O 1
ATOM 635 N N . THR A 1 84 ? 11.558 -2.621 -9.100 1.00 51.12 84 THR A N 1
ATOM 636 C CA . THR A 1 84 ? 12.728 -3.298 -9.652 1.00 51.12 84 THR A CA 1
ATOM 637 C C . THR A 1 84 ? 13.893 -2.993 -8.723 1.00 51.12 84 THR A C 1
ATOM 639 O O . THR A 1 84 ? 14.174 -1.827 -8.450 1.00 51.12 84 THR A O 1
ATOM 642 N N . CYS A 1 85 ? 14.579 -4.032 -8.244 1.00 46.91 85 CYS A N 1
ATOM 643 C CA . CYS A 1 85 ? 15.796 -3.961 -7.418 1.00 46.91 85 CYS A CA 1
ATOM 644 C C . CYS A 1 85 ? 16.892 -3.060 -8.020 1.00 46.91 85 CYS A C 1
ATOM 646 O O . CYS A 1 85 ? 17.845 -2.692 -7.339 1.00 46.91 85 CYS A O 1
ATOM 648 N N . ASP A 1 86 ? 16.744 -2.749 -9.304 1.00 57.16 86 ASP A N 1
ATOM 649 C CA . ASP A 1 86 ? 17.665 -2.000 -10.140 1.00 57.16 86 ASP A CA 1
ATOM 650 C C . ASP A 1 86 ? 17.431 -0.474 -10.085 1.00 57.16 86 ASP A C 1
ATOM 652 O O . ASP A 1 86 ? 18.258 0.277 -10.598 1.00 57.16 86 ASP A O 1
ATOM 656 N N . ASP A 1 87 ? 16.344 0.001 -9.446 1.00 66.06 87 ASP A N 1
ATOM 657 C CA . ASP A 1 87 ? 16.104 1.425 -9.148 1.00 66.06 87 ASP A CA 1
ATOM 658 C C . ASP A 1 87 ? 16.188 1.689 -7.626 1.00 66.06 87 ASP A C 1
ATOM 660 O O . ASP A 1 87 ? 15.209 1.487 -6.894 1.00 66.06 87 ASP A O 1
ATOM 664 N N . PRO A 1 88 ? 17.332 2.197 -7.125 1.00 67.19 88 PRO A N 1
ATOM 665 C CA . PRO A 1 88 ? 17.510 2.553 -5.717 1.00 67.19 88 PRO A CA 1
ATOM 666 C C . PRO A 1 88 ? 16.481 3.570 -5.205 1.00 67.19 88 PRO A C 1
ATOM 668 O O . PRO A 1 88 ? 16.104 3.528 -4.035 1.00 67.19 88 PRO A O 1
ATOM 671 N N . ALA A 1 89 ? 15.984 4.464 -6.068 1.00 71.06 89 ALA A N 1
ATOM 672 C CA . ALA A 1 89 ? 14.988 5.454 -5.676 1.00 71.06 89 ALA A CA 1
ATOM 673 C C . ALA A 1 89 ? 13.594 4.824 -5.506 1.00 71.06 89 ALA A C 1
ATOM 675 O O . ALA A 1 89 ? 12.821 5.269 -4.658 1.00 71.06 89 ALA A O 1
ATOM 676 N N . ALA A 1 90 ? 13.255 3.787 -6.281 1.00 67.56 90 ALA A N 1
ATOM 677 C CA . ALA A 1 90 ? 12.023 3.017 -6.081 1.00 67.56 90 ALA A CA 1
ATOM 678 C C . ALA A 1 90 ? 12.046 2.237 -4.765 1.00 67.56 90 ALA A C 1
ATOM 680 O O . ALA A 1 90 ? 11.025 2.173 -4.073 1.00 67.56 90 ALA A O 1
ATOM 681 N N . LEU A 1 91 ? 13.213 1.700 -4.400 1.00 70.31 91 LEU A N 1
ATOM 682 C CA . LEU A 1 91 ? 13.411 1.004 -3.134 1.00 70.31 91 LEU A CA 1
ATOM 683 C C . LEU A 1 91 ? 13.238 1.939 -1.928 1.00 70.31 91 LEU A C 1
ATOM 685 O O . LEU A 1 91 ? 12.474 1.613 -1.022 1.00 70.31 91 LEU A O 1
ATOM 689 N N . GLU A 1 92 ? 13.876 3.113 -1.941 1.00 77.44 92 GLU A N 1
ATOM 690 C CA . GLU A 1 92 ? 13.703 4.151 -0.908 1.00 77.44 92 GLU A CA 1
ATOM 691 C C . GLU A 1 92 ? 12.220 4.527 -0.736 1.00 77.44 92 GLU A C 1
ATOM 693 O O . GLU A 1 92 ? 11.683 4.451 0.370 1.00 77.44 92 GLU A O 1
ATOM 698 N N . ARG A 1 93 ? 11.501 4.801 -1.837 1.00 73.00 93 ARG A N 1
ATOM 699 C CA . ARG A 1 93 ? 10.057 5.104 -1.794 1.00 73.00 93 ARG A CA 1
ATOM 700 C C . ARG A 1 93 ? 9.233 3.974 -1.174 1.00 73.00 93 ARG A C 1
ATOM 702 O O . ARG A 1 93 ? 8.317 4.230 -0.396 1.00 73.00 93 ARG A O 1
ATOM 709 N N . ALA A 1 94 ? 9.528 2.716 -1.501 1.00 71.00 94 ALA A N 1
ATOM 710 C CA . ALA A 1 94 ? 8.817 1.582 -0.913 1.00 71.00 94 ALA A CA 1
ATOM 711 C C . ALA A 1 94 ? 9.071 1.459 0.597 1.00 71.00 94 ALA A C 1
ATOM 713 O O . ALA A 1 94 ? 8.137 1.187 1.357 1.00 71.00 94 ALA A O 1
ATOM 714 N N . ILE A 1 95 ? 10.311 1.700 1.036 1.00 75.88 95 ILE A N 1
ATOM 715 C CA . ILE A 1 95 ? 10.681 1.730 2.454 1.00 75.88 95 ILE A CA 1
ATOM 716 C C . ILE A 1 95 ? 9.924 2.853 3.172 1.00 75.88 95 ILE A C 1
ATOM 718 O O . ILE A 1 95 ? 9.330 2.605 4.221 1.00 75.88 95 ILE A O 1
ATOM 722 N N . GLU A 1 96 ? 9.865 4.059 2.606 1.00 79.12 96 GLU A N 1
ATOM 723 C CA . GLU A 1 96 ? 9.104 5.184 3.168 1.00 79.12 96 GLU A CA 1
ATOM 724 C C . GLU A 1 96 ? 7.604 4.868 3.298 1.00 79.12 96 GLU A C 1
ATOM 726 O O . GLU A 1 96 ? 6.987 5.124 4.341 1.00 79.12 96 GLU A O 1
ATOM 731 N N . VAL A 1 97 ? 7.009 4.255 2.270 1.00 76.50 97 VAL A N 1
ATOM 732 C CA . VAL A 1 97 ? 5.600 3.829 2.284 1.00 76.50 97 VAL A CA 1
ATOM 733 C C . VAL A 1 97 ? 5.364 2.760 3.355 1.00 76.50 97 VAL A C 1
ATOM 735 O O . VAL A 1 97 ? 4.379 2.826 4.093 1.00 76.50 97 VAL A O 1
ATOM 738 N N . PHE A 1 98 ? 6.276 1.800 3.506 1.00 80.44 98 PHE A N 1
ATOM 739 C CA . PHE A 1 98 ? 6.182 0.788 4.556 1.00 80.44 98 PHE A CA 1
ATOM 740 C C . PHE A 1 98 ? 6.314 1.403 5.959 1.00 80.44 98 PHE A C 1
ATOM 742 O O . PHE A 1 98 ? 5.477 1.159 6.828 1.00 80.44 98 PHE A O 1
ATOM 749 N N . ILE A 1 99 ? 7.321 2.252 6.185 1.00 79.31 99 ILE A N 1
ATOM 750 C CA . ILE A 1 99 ? 7.559 2.892 7.486 1.00 79.31 99 ILE A CA 1
ATOM 751 C C . ILE A 1 99 ? 6.391 3.801 7.884 1.00 79.31 99 ILE A C 1
ATOM 753 O O . ILE A 1 99 ? 5.977 3.777 9.044 1.00 79.31 99 ILE A O 1
ATOM 757 N N . SER A 1 100 ? 5.846 4.596 6.958 1.00 78.12 100 SER A N 1
ATOM 758 C CA . SER A 1 100 ? 4.681 5.451 7.241 1.00 78.12 100 SER A CA 1
ATOM 759 C C . SER A 1 100 ? 3.458 4.619 7.628 1.00 78.12 100 SER A C 1
ATOM 761 O O . SER A 1 100 ? 2.816 4.905 8.636 1.00 78.12 100 SER A O 1
ATOM 763 N N . THR A 1 101 ? 3.218 3.518 6.916 1.00 73.19 101 THR A N 1
ATOM 764 C CA . THR A 1 101 ? 2.162 2.552 7.239 1.00 73.19 101 THR A CA 1
ATOM 765 C C . THR A 1 101 ? 2.292 2.014 8.665 1.00 73.19 101 THR A C 1
ATOM 767 O O . THR A 1 101 ? 1.334 2.066 9.436 1.00 73.19 101 THR A O 1
ATOM 770 N N . VAL A 1 102 ? 3.483 1.537 9.040 1.00 77.06 102 VAL A N 1
ATOM 771 C CA . VAL A 1 102 ? 3.747 0.982 10.378 1.00 77.06 102 VAL A CA 1
ATOM 772 C C . VAL A 1 102 ? 3.611 2.052 11.464 1.00 77.06 102 VAL A C 1
ATOM 774 O O . VAL A 1 102 ? 3.064 1.779 12.528 1.00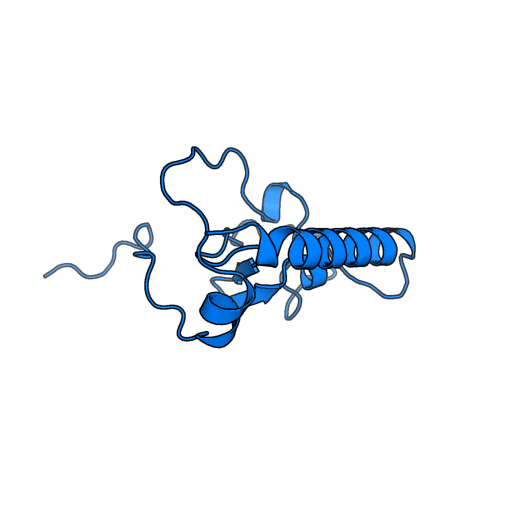 77.06 102 VAL A O 1
ATOM 777 N N . ARG A 1 103 ? 4.076 3.281 11.210 1.00 79.12 103 ARG A N 1
ATOM 778 C CA . ARG A 1 103 ? 3.953 4.406 12.157 1.00 79.12 103 ARG A CA 1
ATOM 779 C C . ARG A 1 103 ? 2.510 4.836 12.386 1.00 79.12 103 ARG A C 1
ATOM 781 O O . ARG A 1 103 ? 2.187 5.299 13.480 1.00 79.12 103 ARG A O 1
ATOM 788 N N . ASP A 1 104 ? 1.670 4.719 11.368 1.00 75.75 104 ASP A N 1
ATOM 789 C CA . ASP A 1 104 ? 0.271 5.114 11.457 1.00 75.75 104 ASP A CA 1
ATOM 790 C C . ASP A 1 104 ? -0.610 4.030 12.070 1.00 75.75 104 ASP A C 1
ATOM 792 O O . ASP A 1 104 ? -1.653 4.367 12.622 1.00 75.75 104 ASP A O 1
ATOM 796 N N . ALA A 1 105 ? -0.217 2.756 12.001 1.00 74.31 105 ALA A N 1
ATOM 797 C CA . ALA A 1 105 ? -1.027 1.642 12.496 1.00 74.31 105 ALA A CA 1
ATOM 798 C C . ALA A 1 105 ? -1.499 1.808 13.963 1.00 74.31 105 ALA A C 1
ATOM 800 O O . ALA A 1 105 ? -2.694 1.665 14.198 1.00 74.31 105 ALA A O 1
ATOM 801 N N . PRO A 1 106 ? -0.660 2.218 14.942 1.00 71.88 106 PRO A N 1
ATOM 802 C CA . PRO A 1 106 ? -1.099 2.417 16.329 1.00 71.88 106 PRO A CA 1
ATOM 803 C C . PRO A 1 106 ? -1.986 3.651 16.546 1.00 71.88 106 PRO A C 1
ATOM 805 O O . PRO A 1 106 ? -2.563 3.809 17.617 1.00 71.88 106 PRO A O 1
ATOM 808 N N . ARG A 1 107 ? -2.029 4.580 15.581 1.00 70.00 107 ARG A N 1
ATOM 809 C CA . ARG A 1 107 ? -2.784 5.844 15.674 1.00 70.00 107 ARG A CA 1
ATOM 810 C C . ARG A 1 107 ? -4.184 5.740 15.080 1.00 70.00 107 ARG A C 1
ATOM 812 O O . ARG A 1 107 ? -4.939 6.710 15.140 1.00 70.00 107 ARG A O 1
ATOM 819 N N . ARG A 1 108 ? -4.508 4.606 14.461 1.00 61.41 108 ARG A N 1
ATOM 820 C CA . ARG A 1 108 ? -5.814 4.352 13.860 1.00 61.41 108 ARG A CA 1
ATOM 821 C C . ARG A 1 108 ? -6.708 3.731 14.948 1.00 61.41 108 ARG A C 1
ATOM 823 O O . ARG A 1 108 ? -6.270 2.760 15.560 1.00 61.41 108 ARG A O 1
ATOM 830 N N . PRO A 1 109 ? -7.861 4.352 15.259 1.00 51.78 109 PRO A N 1
ATOM 831 C CA . PRO A 1 109 ? -8.756 3.912 16.329 1.00 51.78 109 PRO A CA 1
ATOM 832 C C . PRO A 1 109 ? -9.376 2.539 16.064 1.00 51.78 109 PRO A C 1
ATOM 834 O O . PRO A 1 109 ? -9.508 2.167 14.874 1.00 51.78 109 PRO A O 1
#

Sequence (109 aa):
MDRNDPARHVAGTSTNTAFAQLLGYRQTGGIVLFSPGEQGYTCPVHAHPSGDRFDGLKWSEYNACVWCPVCDRDYPSALCTGLTCDDPAALERAIEVFISTVRDAPRRP